Protein AF-A0A1Z8A0Z2-F1 (afdb_monomer)

Solvent-accessible surface area (backbone atoms only — not comparable to full-atom values): 8205 Å² total; per-residue (Å²): 130,70,69,60,50,77,74,44,63,50,73,65,52,41,50,45,52,53,49,51,54,50,47,54,55,51,50,51,51,37,51,73,13,44,62,29,80,94,46,59,44,70,56,15,53,50,50,35,46,51,64,75,42,49,92,51,94,60,44,59,74,38,46,70,47,62,55,53,63,72,53,82,77,90,85,43,63,70,59,36,49,52,31,49,53,56,53,50,50,53,26,52,30,41,20,52,31,36,48,66,44,43,82,75,40,83,38,80,57,56,33,64,56,44,14,52,50,50,45,51,51,52,56,51,46,32,52,42,27,48,75,64,50,55,48,69,57,52,43,48,56,54,49,55,48,51,54,59,56,61,80

Foldseek 3Di:
DPPVCVPQPDPLSVLLVVLVVLLVVLVVLCCVALVVPVDQLLRSVLSSLCVQLPDDPCLLVFRPLLVLCPDDDDPRVVSVVSSVVSLVSQLVSQLVSLVSLVVVDVFPDRSNVLSVVLSVLSSVLSVVSNVVPHSVVSSVVSSVSNVNR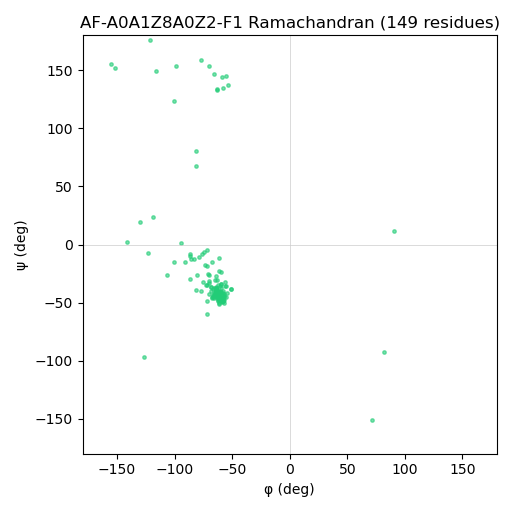SD

Secondary structure (DSSP, 8-state):
-HHHHHHH-SHHHHHHHHHHHHHHHHHHHHHHTTT-TTS-HHHHHHHHHHHHT---TTGGG--HHHHHHHS-STT-HHHHHHHHHHHHHHHHHHHHHHHHHHTTS--SS-HHHHHHHHHHHHHHHHHHHHTT--HHHHHHHHHHHHHHHH-

pLDDT: mean 88.29, std 11.78, range [53.09, 98.25]

Structure (mmCIF, N/CA/C/O backbone):
data_AF-A0A1Z8A0Z2-F1
#
_entry.id   AF-A0A1Z8A0Z2-F1
#
loop_
_atom_site.group_PDB
_atom_site.id
_atom_site.type_symbol
_atom_site.label_atom_id
_atom_site.label_alt_id
_atom_site.label_comp_id
_atom_site.label_asym_id
_atom_site.label_entity_id
_atom_site.label_seq_id
_atom_site.pdbx_PDB_ins_code
_atom_site.Cartn_x
_atom_site.Cartn_y
_atom_site.Cartn_z
_atom_site.occupancy
_atom_site.B_iso_or_equiv
_atom_site.auth_seq_id
_atom_site.auth_comp_id
_atom_site.auth_asym_id
_atom_site.auth_atom_id
_atom_site.pdbx_PDB_model_num
ATOM 1 N N . ARG A 1 1 ? 21.467 -5.252 -29.114 1.00 53.09 1 ARG A N 1
ATOM 2 C CA . ARG A 1 1 ? 20.212 -4.551 -29.498 1.00 53.09 1 ARG A CA 1
ATOM 3 C C . ARG A 1 1 ? 19.123 -5.472 -30.092 1.00 53.09 1 ARG A C 1
ATOM 5 O O . ARG A 1 1 ? 17.993 -5.018 -30.143 1.00 53.09 1 ARG A O 1
ATOM 12 N N . GLY A 1 2 ? 19.400 -6.730 -30.485 1.00 55.91 2 GLY A N 1
ATOM 13 C CA . GLY A 1 2 ? 18.425 -7.600 -31.183 1.00 55.91 2 GLY A CA 1
ATOM 14 C C . GLY A 1 2 ? 17.523 -8.521 -30.338 1.00 55.91 2 GLY A C 1
ATOM 15 O O . GLY A 1 2 ? 16.534 -9.010 -30.859 1.00 55.91 2 GLY A O 1
ATOM 16 N N . THR A 1 3 ? 17.801 -8.762 -29.052 1.00 61.28 3 THR A N 1
ATOM 17 C CA . THR A 1 3 ? 17.010 -9.707 -28.223 1.00 61.28 3 THR A CA 1
ATOM 18 C C . THR A 1 3 ? 15.778 -9.079 -27.564 1.00 61.28 3 THR A C 1
ATOM 20 O O . THR A 1 3 ? 14.774 -9.754 -27.359 1.00 61.28 3 THR A O 1
ATOM 23 N N . LEU A 1 4 ? 15.833 -7.778 -27.263 1.00 55.12 4 LEU A N 1
ATOM 24 C CA . LEU A 1 4 ? 14.750 -7.028 -26.616 1.00 55.12 4 LEU A CA 1
ATOM 25 C C . LEU A 1 4 ? 13.577 -6.807 -27.585 1.00 55.12 4 LEU A C 1
ATOM 27 O O . LEU A 1 4 ? 12.496 -7.333 -27.371 1.00 55.12 4 LEU A O 1
ATOM 31 N N . TYR A 1 5 ? 13.800 -6.144 -28.719 1.00 53.66 5 TYR A N 1
ATOM 32 C CA . TYR A 1 5 ? 12.722 -5.866 -29.680 1.00 53.66 5 TYR A CA 1
ATOM 33 C C . TYR A 1 5 ? 12.107 -7.140 -30.293 1.00 53.66 5 TYR A C 1
ATOM 35 O O . TYR A 1 5 ? 10.903 -7.178 -30.527 1.00 53.66 5 TYR A O 1
ATOM 43 N N . ASN A 1 6 ? 12.885 -8.222 -30.441 1.00 55.06 6 ASN A N 1
ATOM 44 C CA . ASN A 1 6 ? 12.369 -9.507 -30.931 1.00 55.06 6 ASN A CA 1
ATOM 45 C C . ASN A 1 6 ? 11.476 -10.259 -29.923 1.00 55.06 6 ASN A C 1
ATOM 47 O O . ASN A 1 6 ? 10.752 -11.157 -30.337 1.00 55.06 6 ASN A O 1
ATOM 51 N N . SER A 1 7 ? 11.525 -9.940 -28.623 1.00 58.66 7 SER A N 1
ATOM 52 C CA . SER A 1 7 ? 10.767 -10.659 -27.578 1.00 58.66 7 SER A CA 1
ATOM 53 C C . SER A 1 7 ? 9.569 -9.879 -27.023 1.00 58.66 7 SER A C 1
ATOM 55 O O . SER A 1 7 ? 8.604 -10.488 -26.550 1.00 58.66 7 SER A O 1
ATOM 57 N N . VAL A 1 8 ? 9.601 -8.544 -27.082 1.00 57.91 8 VAL A N 1
ATOM 58 C CA . VAL A 1 8 ? 8.575 -7.667 -26.482 1.00 57.91 8 VAL A CA 1
ATOM 59 C C . VAL A 1 8 ? 7.901 -6.698 -27.457 1.00 57.91 8 VAL A C 1
ATOM 61 O O . VAL A 1 8 ? 6.904 -6.097 -27.077 1.00 57.91 8 VAL A O 1
ATOM 64 N N . GLY A 1 9 ? 8.351 -6.593 -28.711 1.00 63.97 9 GLY A N 1
ATOM 65 C CA . GLY A 1 9 ? 7.759 -5.675 -29.691 1.00 63.97 9 GLY A CA 1
ATOM 66 C C . GLY A 1 9 ? 8.295 -4.254 -29.519 1.00 63.97 9 GLY A C 1
ATOM 67 O O . GLY A 1 9 ? 9.343 -3.941 -30.078 1.00 63.97 9 GLY A O 1
ATOM 68 N N . ASP A 1 10 ? 7.618 -3.413 -28.729 1.00 75.12 10 ASP A N 1
ATOM 69 C CA . ASP A 1 10 ? 7.997 -2.016 -28.460 1.00 75.12 10 ASP A CA 1
ATOM 70 C C . ASP A 1 10 ? 8.221 -1.713 -26.957 1.00 75.12 10 ASP A C 1
ATOM 72 O O . ASP A 1 10 ? 8.077 -2.571 -26.080 1.00 75.12 10 ASP A O 1
ATOM 76 N N . LYS A 1 11 ? 8.648 -0.478 -26.659 1.00 78.94 11 LYS A N 1
ATOM 77 C CA . LYS A 1 11 ? 8.947 -0.002 -25.296 1.00 78.94 11 LYS A CA 1
ATOM 78 C C . LYS A 1 11 ? 7.714 -0.028 -24.384 1.00 78.94 11 LYS A C 1
ATOM 80 O O . LYS A 1 11 ? 7.859 -0.307 -23.192 1.00 78.94 11 LYS A O 1
ATOM 85 N N . ASP A 1 12 ? 6.535 0.242 -24.928 1.00 79.38 12 ASP A N 1
ATOM 86 C CA . ASP A 1 12 ? 5.296 0.357 -24.163 1.00 79.38 12 ASP A CA 1
ATOM 87 C C . ASP A 1 12 ? 4.782 -1.036 -23.784 1.00 79.38 12 ASP A C 1
ATOM 89 O O . ASP A 1 12 ? 4.417 -1.279 -22.633 1.00 79.38 12 ASP A O 1
ATOM 93 N N . ALA A 1 13 ? 4.884 -1.998 -24.703 1.00 81.69 13 ALA A N 1
ATOM 94 C CA . ALA A 1 13 ? 4.615 -3.408 -24.459 1.00 81.69 13 ALA A CA 1
ATOM 95 C C . ALA A 1 13 ? 5.573 -4.010 -23.418 1.00 81.69 13 ALA A C 1
ATOM 97 O O . ALA A 1 13 ? 5.142 -4.771 -22.547 1.00 81.69 13 ALA A O 1
ATOM 98 N N . LEU A 1 14 ? 6.860 -3.645 -23.453 1.00 84.69 14 LEU A N 1
ATOM 99 C CA . LEU A 1 14 ? 7.809 -4.033 -22.407 1.00 84.69 14 LEU A CA 1
ATOM 100 C C . LEU A 1 14 ? 7.405 -3.459 -21.044 1.00 84.69 14 LEU A C 1
ATOM 102 O O .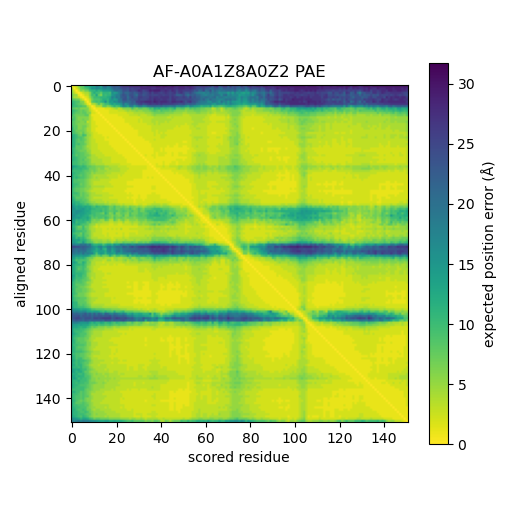 LEU A 1 14 ? 7.372 -4.196 -20.060 1.00 84.69 14 LEU A O 1
ATOM 106 N N . PHE A 1 15 ? 7.095 -2.162 -20.980 1.00 86.06 15 PHE A N 1
ATOM 107 C CA . PHE A 1 15 ? 6.702 -1.512 -19.732 1.00 86.06 15 PHE A CA 1
ATOM 108 C C . PHE A 1 15 ? 5.425 -2.129 -19.152 1.00 86.06 15 PHE A C 1
ATOM 110 O O . PHE A 1 15 ? 5.393 -2.456 -17.966 1.00 86.06 15 PHE A O 1
ATOM 117 N N . LYS A 1 16 ? 4.415 -2.377 -19.995 1.00 86.56 16 LYS A N 1
ATOM 118 C CA . LYS A 1 16 ? 3.170 -3.047 -19.604 1.00 86.56 16 LYS A CA 1
ATOM 119 C C . LYS A 1 16 ? 3.433 -4.432 -19.013 1.00 86.56 16 LYS A C 1
ATOM 121 O O . LYS A 1 16 ? 2.965 -4.701 -17.913 1.00 86.56 16 LYS A O 1
ATOM 126 N N . ARG A 1 17 ? 4.260 -5.266 -19.657 1.00 88.38 17 ARG A N 1
ATOM 127 C CA . ARG A 1 17 ? 4.634 -6.594 -19.126 1.00 88.38 17 ARG A CA 1
ATOM 128 C C . ARG A 1 17 ? 5.372 -6.511 -17.788 1.00 88.38 17 ARG A C 1
ATOM 130 O O . ARG A 1 17 ? 5.109 -7.309 -16.893 1.00 88.38 17 ARG A O 1
ATOM 137 N N . CYS A 1 18 ? 6.282 -5.548 -17.627 1.00 90.00 18 CYS A N 1
ATOM 138 C CA . CYS A 1 18 ? 6.952 -5.313 -16.345 1.00 90.00 18 CYS A CA 1
ATOM 139 C C . CYS A 1 18 ? 5.953 -4.906 -15.254 1.00 90.00 18 CYS A C 1
ATOM 141 O O . CYS A 1 18 ? 6.054 -5.375 -14.120 1.00 90.00 18 CYS A O 1
ATOM 143 N N . LEU A 1 19 ? 4.981 -4.058 -15.596 1.00 90.44 19 LEU A N 1
ATOM 144 C CA . LEU A 1 19 ? 3.952 -3.615 -14.666 1.00 90.44 19 LEU A CA 1
ATOM 145 C C . LEU A 1 19 ? 2.993 -4.751 -14.288 1.00 90.44 19 LEU A C 1
ATOM 147 O O . LEU A 1 19 ? 2.660 -4.891 -13.117 1.00 90.44 19 LEU A O 1
ATOM 151 N N . GLU A 1 20 ? 2.604 -5.600 -15.240 1.00 92.06 20 GLU A N 1
ATOM 152 C CA . GLU A 1 20 ? 1.805 -6.809 -15.001 1.00 92.06 20 GLU A CA 1
ATOM 153 C C . GLU A 1 20 ? 2.542 -7.796 -14.086 1.00 92.06 20 GLU A C 1
ATOM 155 O O . GLU A 1 20 ? 1.970 -8.286 -13.111 1.00 92.06 20 GLU A O 1
ATOM 160 N N . ALA A 1 21 ? 3.835 -8.034 -14.329 1.00 92.75 21 ALA A N 1
ATOM 161 C CA . ALA A 1 21 ? 4.656 -8.872 -13.458 1.00 92.75 21 ALA A CA 1
ATOM 162 C C . ALA A 1 21 ? 4.754 -8.292 -12.035 1.00 92.75 21 ALA A C 1
ATOM 164 O O . ALA A 1 21 ? 4.584 -9.017 -11.053 1.00 92.75 21 ALA A O 1
ATOM 165 N N . TYR A 1 22 ? 4.967 -6.978 -11.914 1.00 92.31 22 TYR A N 1
ATOM 166 C CA . TYR A 1 22 ? 4.974 -6.292 -10.621 1.00 92.31 22 TYR A CA 1
ATOM 167 C C . TYR A 1 22 ? 3.606 -6.373 -9.927 1.00 92.31 22 TYR A C 1
ATOM 169 O O . TYR A 1 22 ? 3.546 -6.633 -8.728 1.00 92.31 22 TYR A O 1
ATOM 177 N N . SER A 1 23 ? 2.507 -6.216 -10.672 1.00 92.69 23 SER A N 1
ATOM 178 C CA . SER A 1 23 ? 1.139 -6.390 -10.166 1.00 92.69 23 SER A CA 1
ATOM 179 C C . SER A 1 23 ? 0.942 -7.777 -9.566 1.00 92.69 23 SER A C 1
ATOM 181 O O . SER A 1 23 ? 0.400 -7.887 -8.472 1.00 92.69 23 SER A O 1
ATOM 183 N N . GLY A 1 24 ? 1.433 -8.826 -10.232 1.00 94.75 24 GLY A N 1
ATOM 184 C CA . GLY A 1 24 ? 1.365 -10.195 -9.718 1.00 94.75 24 GLY A CA 1
ATOM 185 C C . GLY A 1 24 ? 2.074 -10.366 -8.370 1.00 94.75 24 GLY A C 1
ATOM 186 O O . GLY A 1 24 ? 1.538 -11.012 -7.471 1.00 94.75 24 GLY A O 1
ATOM 187 N N . LEU A 1 25 ? 3.242 -9.739 -8.186 1.00 93.56 25 LEU A N 1
ATOM 188 C CA . LEU A 1 25 ? 3.961 -9.748 -6.904 1.00 93.56 25 LEU A CA 1
ATOM 189 C C . LEU A 1 25 ? 3.187 -9.004 -5.806 1.00 93.56 25 LEU A C 1
ATOM 191 O O . LEU A 1 25 ? 3.099 -9.471 -4.670 1.00 93.56 25 LEU A O 1
ATOM 195 N N . VAL A 1 26 ? 2.593 -7.858 -6.144 1.00 93.69 26 VAL A N 1
ATOM 196 C CA . VAL A 1 26 ? 1.766 -7.081 -5.210 1.00 93.69 26 VAL A CA 1
ATOM 197 C C . VAL A 1 26 ? 0.489 -7.844 -4.835 1.00 93.69 26 VAL A C 1
ATOM 199 O O . VAL A 1 26 ? 0.095 -7.857 -3.670 1.00 93.69 26 VAL A O 1
ATOM 202 N N . ASP A 1 27 ? -0.123 -8.558 -5.777 1.00 94.75 27 ASP A N 1
ATOM 203 C CA . ASP A 1 27 ? -1.290 -9.401 -5.519 1.00 94.75 27 ASP A CA 1
ATOM 204 C C . ASP A 1 27 ? -0.976 -10.585 -4.600 1.00 94.75 27 ASP A C 1
ATOM 206 O O . ASP A 1 27 ? -1.789 -10.931 -3.733 1.00 94.75 27 ASP A O 1
ATOM 210 N N . GLN A 1 28 ? 0.205 -11.191 -4.742 1.00 96.19 28 GLN A N 1
ATOM 211 C CA . GLN A 1 28 ? 0.689 -12.212 -3.811 1.00 96.19 28 GLN A CA 1
ATOM 212 C C . GLN A 1 28 ? 0.871 -11.634 -2.406 1.00 96.19 28 GLN A C 1
ATOM 214 O O . GLN A 1 28 ? 0.426 -12.246 -1.432 1.00 96.19 28 GLN A O 1
ATOM 219 N N . LEU A 1 29 ? 1.446 -10.430 -2.297 1.00 96.19 29 LEU A N 1
ATOM 220 C CA . LEU A 1 29 ? 1.561 -9.716 -1.028 1.00 96.19 29 LEU A CA 1
ATOM 221 C C . LEU A 1 29 ? 0.182 -9.480 -0.397 1.00 96.19 29 LEU A C 1
ATOM 223 O O . LEU A 1 29 ? -0.005 -9.811 0.774 1.00 96.19 29 LEU A O 1
ATOM 227 N N . PHE A 1 30 ? -0.802 -8.975 -1.148 1.00 97.12 30 PHE A N 1
ATOM 228 C CA . PHE A 1 30 ? -2.164 -8.771 -0.638 1.00 97.12 30 PHE A CA 1
ATOM 229 C C . PHE A 1 30 ? -2.810 -10.078 -0.173 1.00 97.12 30 PHE A C 1
ATOM 231 O O . PHE A 1 30 ? -3.372 -10.127 0.920 1.00 97.12 30 PHE A O 1
ATOM 238 N N . SER A 1 31 ? -2.693 -11.140 -0.971 1.00 96.88 31 SER A N 1
ATOM 239 C CA . SER A 1 31 ? -3.270 -12.456 -0.668 1.00 96.88 31 SER A CA 1
ATOM 240 C C . SER A 1 31 ? -2.653 -13.079 0.585 1.00 96.88 31 SER A C 1
ATOM 242 O O . SER A 1 31 ? -3.360 -13.672 1.394 1.00 96.88 31 SER A O 1
ATOM 244 N N . GLY A 1 32 ? -1.344 -12.903 0.785 1.00 97.06 32 GLY A N 1
ATOM 245 C CA . GLY A 1 32 ? -0.644 -13.363 1.983 1.00 97.06 32 GLY A CA 1
ATOM 246 C C . GLY A 1 32 ? -0.924 -12.526 3.237 1.00 97.06 32 GLY A C 1
ATOM 247 O O . GLY A 1 32 ? -0.684 -13.009 4.345 1.00 97.06 32 GLY A O 1
ATOM 248 N N . THR A 1 33 ? -1.440 -11.300 3.082 1.00 97.75 33 THR A N 1
ATOM 249 C CA . THR A 1 33 ? -1.597 -10.317 4.168 1.00 97.75 33 THR A CA 1
ATOM 250 C C . THR A 1 33 ? -3.026 -9.778 4.280 1.00 97.75 33 THR A C 1
ATOM 252 O O . THR A 1 33 ? -3.853 -10.432 4.908 1.00 97.75 33 THR A O 1
ATOM 255 N N . LEU A 1 34 ? -3.344 -8.616 3.694 1.00 97.12 34 LEU A N 1
ATOM 256 C CA . LEU A 1 34 ? -4.627 -7.907 3.830 1.00 97.12 34 LEU A CA 1
ATOM 257 C C . LEU A 1 34 ? -5.849 -8.796 3.559 1.00 97.12 34 LEU A C 1
ATOM 259 O O . LEU A 1 34 ? -6.859 -8.694 4.253 1.00 97.12 34 LEU A O 1
ATOM 263 N N . LEU A 1 35 ? -5.749 -9.693 2.576 1.00 96.31 35 LEU A N 1
ATOM 264 C CA . LEU A 1 35 ? -6.849 -10.559 2.145 1.00 96.31 35 LEU A CA 1
ATOM 265 C C . LEU A 1 35 ? -6.828 -11.943 2.816 1.00 96.31 35 LEU A C 1
ATOM 267 O O . LEU A 1 35 ? -7.688 -12.778 2.541 1.00 96.31 35 LEU A O 1
ATOM 271 N N . ASN A 1 36 ? -5.874 -12.200 3.714 1.00 96.38 36 ASN A N 1
ATOM 272 C CA . ASN A 1 36 ? -5.742 -13.474 4.411 1.00 96.38 36 ASN A CA 1
ATOM 273 C C . ASN A 1 36 ? -6.707 -13.567 5.603 1.00 96.38 36 ASN A C 1
ATOM 275 O O . ASN A 1 36 ? -6.326 -13.363 6.759 1.00 96.38 36 ASN A O 1
ATOM 279 N N . VAL A 1 37 ? -7.967 -13.898 5.322 1.00 93.44 37 VAL A N 1
ATOM 280 C CA . VAL A 1 37 ? -9.041 -13.990 6.329 1.00 93.44 37 VAL A CA 1
ATOM 281 C C . VAL A 1 37 ? -8.802 -15.048 7.415 1.00 93.44 37 VAL A C 1
ATOM 283 O O . VAL A 1 37 ? -9.481 -15.031 8.435 1.00 93.44 37 VAL A O 1
ATOM 286 N N . ALA A 1 38 ? -7.810 -15.933 7.256 1.00 94.94 38 ALA A N 1
ATOM 287 C CA . ALA A 1 38 ? -7.406 -16.879 8.299 1.00 94.94 38 ALA A CA 1
ATOM 288 C C . ALA A 1 38 ? -6.616 -16.220 9.449 1.00 94.94 38 ALA A C 1
ATOM 290 O O . ALA A 1 38 ? -6.282 -16.887 10.431 1.00 94.94 38 ALA A O 1
ATOM 291 N N . LYS A 1 39 ? -6.272 -14.929 9.334 1.00 95.38 39 LYS A N 1
ATOM 292 C CA . LYS A 1 39 ? -5.563 -14.152 10.359 1.00 95.38 39 LYS A CA 1
ATOM 293 C C . LYS A 1 39 ? -6.429 -12.996 10.885 1.00 95.38 39 LYS A C 1
ATOM 295 O O . LYS A 1 39 ? -7.202 -12.410 10.119 1.00 95.38 39 LYS A O 1
ATOM 300 N N . PRO A 1 40 ? -6.269 -12.592 12.161 1.00 94.94 40 PRO A N 1
ATOM 301 C CA . PRO A 1 40 ? -6.911 -11.390 12.692 1.00 94.94 40 PRO A CA 1
ATOM 302 C C . PRO A 1 40 ? -6.582 -10.145 11.857 1.00 94.94 40 PRO A C 1
ATOM 304 O O . PRO A 1 40 ? -5.461 -10.006 11.365 1.00 94.94 40 PRO A O 1
ATOM 307 N N . ALA A 1 41 ? -7.535 -9.218 11.722 1.00 95.19 41 ALA A N 1
ATOM 308 C CA . ALA A 1 41 ? -7.390 -8.015 10.892 1.00 95.19 41 ALA A CA 1
ATOM 309 C C . ALA A 1 41 ? -6.146 -7.181 11.245 1.00 95.19 41 ALA A C 1
ATOM 311 O O . ALA A 1 41 ? -5.392 -6.768 10.365 1.00 95.19 41 ALA A O 1
ATOM 312 N N . GLN A 1 42 ? -5.872 -7.016 12.540 1.00 94.44 42 GLN A N 1
ATOM 313 C CA . GLN A 1 42 ? -4.684 -6.318 13.040 1.00 94.44 42 GLN A CA 1
ATOM 314 C C . GLN A 1 42 ? -3.385 -6.976 12.553 1.00 94.44 42 GLN A C 1
ATOM 316 O O . GLN A 1 42 ? -2.469 -6.292 12.097 1.00 94.44 42 GLN A O 1
ATOM 321 N N . GLN A 1 43 ? -3.325 -8.312 12.586 1.00 96.38 43 GLN A N 1
ATOM 322 C CA . GLN A 1 43 ? -2.174 -9.063 12.094 1.00 96.38 43 GLN A CA 1
ATOM 323 C C . GLN A 1 43 ? -2.029 -8.921 10.577 1.00 96.38 43 GLN A C 1
ATOM 325 O O . GLN A 1 43 ? -0.921 -8.698 10.100 1.00 96.38 43 GLN A O 1
ATO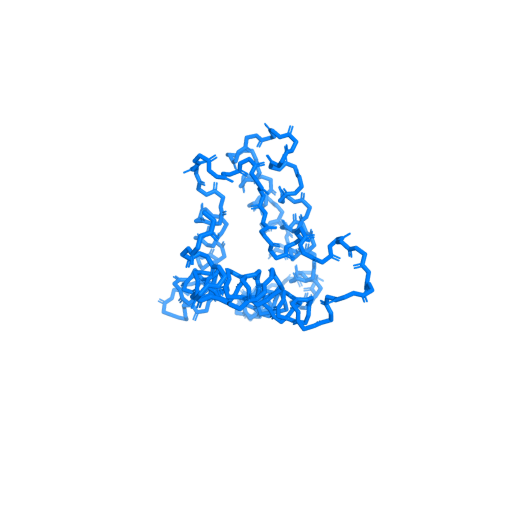M 330 N N . ARG A 1 44 ? -3.129 -9.001 9.817 1.00 97.88 44 ARG A N 1
ATOM 331 C CA . ARG A 1 44 ? -3.113 -8.815 8.358 1.00 97.88 44 ARG A CA 1
ATOM 332 C C . ARG A 1 44 ? -2.524 -7.462 7.959 1.00 97.88 44 ARG A C 1
ATOM 334 O O . ARG A 1 44 ? -1.608 -7.419 7.139 1.00 97.88 44 ARG A O 1
ATOM 341 N N . MET A 1 45 ? -3.015 -6.378 8.563 1.00 97.94 45 MET A N 1
ATOM 342 C CA . MET A 1 45 ? -2.538 -5.016 8.296 1.00 97.94 45 MET A CA 1
ATOM 343 C C . MET A 1 45 ? -1.082 -4.830 8.739 1.00 97.94 45 MET A C 1
ATOM 345 O O . MET A 1 45 ? -0.270 -4.310 7.977 1.00 97.94 45 MET A O 1
ATOM 349 N N . GLY A 1 46 ? -0.715 -5.318 9.929 1.00 97.44 46 GLY A N 1
ATOM 350 C CA . GLY A 1 46 ? 0.659 -5.247 10.427 1.00 97.44 46 GLY A CA 1
ATOM 351 C C . GLY A 1 46 ? 1.658 -5.993 9.538 1.00 97.44 46 GLY A C 1
ATOM 352 O O . GLY A 1 46 ? 2.693 -5.436 9.170 1.00 97.44 46 GLY A O 1
ATOM 353 N N . SER A 1 47 ? 1.333 -7.224 9.131 1.00 97.75 47 SER A N 1
ATOM 354 C CA . SER A 1 47 ? 2.164 -8.011 8.212 1.00 97.75 47 SER A CA 1
ATOM 355 C C . SER A 1 47 ? 2.268 -7.364 6.833 1.00 97.75 47 SER A C 1
ATOM 357 O O . SER A 1 47 ? 3.350 -7.369 6.250 1.00 97.75 47 SER A O 1
ATOM 359 N N . PHE A 1 48 ? 1.187 -6.760 6.326 1.00 98.12 48 PHE A N 1
ATOM 360 C CA . PHE A 1 48 ? 1.238 -5.997 5.081 1.00 98.12 48 PHE A CA 1
ATOM 361 C C . PHE A 1 48 ? 2.249 -4.852 5.164 1.00 98.12 48 PHE A C 1
ATOM 363 O O . PHE A 1 48 ? 3.080 -4.728 4.267 1.00 98.12 48 PHE A O 1
ATOM 370 N N . LEU A 1 49 ? 2.214 -4.042 6.229 1.00 97.50 49 LEU A N 1
ATOM 371 C CA . LEU A 1 49 ? 3.144 -2.923 6.407 1.00 97.50 49 LEU A CA 1
ATOM 372 C C . LEU A 1 49 ? 4.598 -3.405 6.506 1.00 97.50 49 LEU A C 1
ATOM 374 O O . LEU A 1 49 ? 5.466 -2.870 5.822 1.00 97.50 49 LEU A O 1
ATOM 378 N N . GLN A 1 50 ? 4.859 -4.449 7.294 1.00 96.12 50 GLN A N 1
ATOM 379 C CA . GLN A 1 50 ? 6.207 -5.004 7.452 1.00 96.12 50 GLN A CA 1
ATOM 380 C C . GLN A 1 50 ? 6.773 -5.544 6.135 1.00 96.12 50 GLN A C 1
ATOM 382 O O . GLN A 1 50 ? 7.898 -5.216 5.769 1.00 96.12 50 GLN A O 1
ATOM 387 N N . LEU A 1 51 ? 5.995 -6.344 5.404 1.00 95.44 51 LEU A N 1
ATOM 388 C CA . LEU A 1 51 ? 6.450 -6.947 4.150 1.00 95.44 51 LEU A CA 1
ATOM 389 C C . LEU A 1 51 ? 6.531 -5.920 3.013 1.00 95.44 51 LEU A C 1
ATOM 391 O O . LEU A 1 51 ? 7.442 -5.979 2.194 1.00 95.44 51 LEU A O 1
ATOM 395 N N . SER A 1 52 ? 5.623 -4.941 2.990 1.00 93.75 52 SER A N 1
ATOM 396 C CA . SER A 1 52 ? 5.613 -3.855 2.002 1.00 93.75 52 SER A CA 1
ATOM 397 C C . SER A 1 52 ? 6.880 -3.009 2.023 1.00 93.75 52 SER A C 1
ATOM 399 O O . SER A 1 52 ? 7.277 -2.484 0.980 1.00 93.75 52 SER A O 1
ATOM 401 N N . PHE A 1 53 ? 7.477 -2.828 3.197 1.00 93.31 53 PHE A N 1
ATOM 402 C CA . PHE A 1 53 ? 8.637 -1.968 3.419 1.00 93.31 53 PHE A CA 1
ATOM 403 C C . PHE A 1 53 ? 9.840 -2.760 3.940 1.00 93.31 53 PHE A C 1
ATOM 405 O O . PHE A 1 53 ? 10.721 -2.188 4.573 1.00 93.31 53 PHE A O 1
ATOM 412 N N . ALA A 1 54 ? 9.899 -4.066 3.676 1.00 90.75 54 ALA A N 1
ATOM 413 C CA . ALA A 1 54 ? 11.085 -4.853 3.980 1.00 90.75 54 ALA A CA 1
ATOM 414 C C . ALA A 1 54 ? 12.313 -4.282 3.246 1.00 90.75 54 ALA A C 1
ATOM 416 O O . ALA A 1 54 ? 12.215 -3.784 2.117 1.00 90.75 54 ALA A O 1
ATOM 417 N N . ASP A 1 55 ? 13.477 -4.331 3.895 1.00 84.50 55 ASP A N 1
ATOM 418 C CA . ASP A 1 55 ? 14.713 -3.842 3.295 1.00 84.50 55 ASP A CA 1
ATOM 419 C C . ASP A 1 55 ? 15.083 -4.660 2.055 1.00 84.50 55 ASP A C 1
ATOM 421 O O . ASP A 1 55 ? 15.056 -5.890 2.045 1.00 84.50 55 ASP A O 1
ATOM 425 N N . SER A 1 56 ? 15.417 -3.943 0.987 1.00 83.00 56 SER A N 1
ATOM 426 C CA . SER A 1 56 ? 15.868 -4.492 -0.283 1.00 83.00 56 SER A CA 1
ATOM 427 C C . SER A 1 56 ? 16.715 -3.439 -0.990 1.00 83.00 56 SER A C 1
ATOM 429 O O . SER A 1 56 ? 16.511 -2.236 -0.794 1.00 83.00 56 SER A O 1
ATOM 431 N N . ASP A 1 57 ? 17.616 -3.865 -1.872 1.00 78.62 57 ASP A N 1
ATOM 432 C CA . ASP A 1 57 ? 18.400 -2.931 -2.693 1.00 78.62 57 ASP A CA 1
ATOM 433 C C . ASP A 1 57 ? 17.507 -2.045 -3.578 1.00 78.62 57 ASP A C 1
ATOM 435 O O . ASP A 1 57 ? 17.874 -0.927 -3.944 1.00 78.62 57 ASP A O 1
ATOM 439 N N . MET A 1 58 ? 16.290 -2.517 -3.866 1.00 78.81 58 MET A N 1
ATOM 440 C CA . MET A 1 58 ? 15.296 -1.834 -4.692 1.00 78.81 58 MET A CA 1
ATOM 441 C C . MET A 1 58 ? 14.415 -0.862 -3.902 1.00 78.81 58 MET A C 1
ATOM 443 O O . MET A 1 58 ? 13.685 -0.080 -4.507 1.00 78.81 58 MET A O 1
ATOM 447 N N . SER A 1 59 ? 14.499 -0.848 -2.569 1.00 77.19 59 SER A N 1
ATOM 448 C CA . SER A 1 59 ? 13.668 -0.002 -1.701 1.00 77.19 59 SER A CA 1
ATOM 449 C C . SER A 1 59 ? 13.792 1.488 -2.043 1.00 77.19 59 SER A C 1
ATOM 451 O O . SER A 1 59 ? 12.810 2.225 -2.004 1.00 77.19 59 SER A O 1
ATOM 453 N N . LYS A 1 60 ? 14.972 1.925 -2.503 1.00 78.69 60 LYS A N 1
ATOM 454 C CA . LYS A 1 60 ? 15.242 3.312 -2.929 1.00 78.69 60 LYS A CA 1
ATOM 455 C C . LYS A 1 60 ? 14.487 3.734 -4.198 1.00 78.69 60 LYS A C 1
ATOM 457 O O . LYS A 1 60 ? 14.411 4.923 -4.494 1.00 78.69 60 LYS A O 1
ATOM 462 N N . LEU A 1 61 ? 13.935 2.783 -4.955 1.00 82.56 61 LEU A N 1
ATOM 463 C CA . LEU A 1 61 ? 13.177 3.043 -6.185 1.00 82.56 61 LEU A CA 1
ATOM 464 C C . LEU A 1 61 ? 11.689 3.339 -5.914 1.00 82.56 61 LEU A C 1
ATOM 466 O O . LEU A 1 61 ? 10.984 3.842 -6.795 1.00 82.56 61 LEU A O 1
ATOM 470 N N . GLY A 1 62 ? 11.211 3.078 -4.693 1.00 85.38 62 GLY A N 1
ATOM 471 C CA . GLY A 1 62 ? 9.815 3.263 -4.303 1.00 85.38 62 GLY A CA 1
ATOM 472 C C . GLY A 1 62 ? 8.873 2.228 -4.931 1.00 85.38 62 GLY A C 1
ATOM 473 O O . GLY A 1 62 ? 9.251 1.089 -5.195 1.00 85.38 62 GLY A O 1
ATOM 474 N N . CYS A 1 63 ? 7.614 2.617 -5.151 1.00 87.25 63 CYS A N 1
ATOM 475 C CA . CYS A 1 63 ?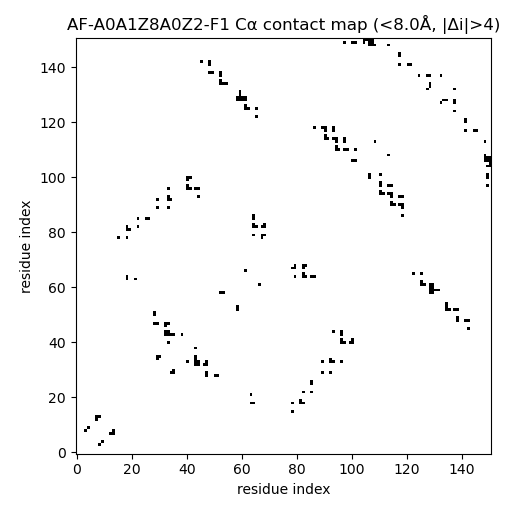 6.592 1.744 -5.736 1.00 87.25 63 CYS A CA 1
ATOM 476 C C . CYS A 1 63 ? 6.393 2.053 -7.223 1.00 87.25 63 CYS A C 1
ATOM 478 O O . CYS A 1 63 ? 6.026 3.175 -7.577 1.00 87.25 63 CYS A O 1
ATOM 480 N N . LEU A 1 64 ? 6.564 1.042 -8.082 1.00 89.50 64 LEU A N 1
ATOM 481 C CA . LEU A 1 64 ? 6.396 1.182 -9.531 1.00 89.50 64 LEU A CA 1
ATOM 482 C C . LEU A 1 64 ? 4.991 1.685 -9.906 1.00 89.50 64 LEU A C 1
ATOM 484 O O . LEU A 1 64 ? 4.865 2.553 -10.765 1.00 89.50 64 LEU A O 1
ATOM 488 N N . MET A 1 65 ? 3.951 1.202 -9.222 1.00 89.62 65 MET A N 1
ATOM 489 C CA . MET A 1 65 ? 2.556 1.603 -9.464 1.00 89.62 65 MET A CA 1
ATOM 490 C C . MET A 1 65 ? 2.310 3.075 -9.107 1.00 89.62 65 MET A C 1
ATOM 492 O O . MET A 1 65 ? 1.683 3.803 -9.869 1.00 89.62 65 MET A O 1
ATOM 496 N N . VAL A 1 66 ? 2.838 3.535 -7.965 1.00 86.25 66 VAL A N 1
ATOM 497 C CA . VAL A 1 66 ? 2.705 4.941 -7.541 1.00 86.25 66 VAL A CA 1
ATOM 498 C C . VAL A 1 66 ? 3.454 5.854 -8.505 1.00 86.25 66 VAL A C 1
ATOM 500 O O . VAL A 1 66 ? 2.884 6.833 -8.971 1.00 86.25 66 VAL A O 1
ATOM 503 N N . ASN A 1 67 ? 4.689 5.493 -8.865 1.00 87.38 67 ASN A N 1
ATOM 504 C CA . ASN A 1 67 ? 5.472 6.250 -9.840 1.00 87.38 67 ASN A CA 1
ATOM 505 C C . ASN A 1 67 ? 4.730 6.347 -11.187 1.00 87.38 67 ASN A C 1
ATOM 507 O O . ASN A 1 67 ? 4.637 7.433 -11.743 1.00 87.38 67 ASN A O 1
ATOM 511 N N . THR A 1 68 ? 4.136 5.247 -11.667 1.00 87.12 68 THR A N 1
ATOM 512 C CA . THR A 1 68 ? 3.377 5.207 -12.933 1.00 87.12 68 THR A CA 1
ATOM 513 C C . THR A 1 68 ? 2.183 6.165 -12.937 1.00 87.12 68 THR A C 1
ATOM 515 O O . THR A 1 68 ? 1.897 6.784 -13.960 1.00 87.12 68 THR A O 1
ATOM 518 N N . LEU A 1 69 ? 1.488 6.324 -11.805 1.00 84.62 69 LEU A N 1
ATOM 519 C CA . LEU A 1 69 ? 0.376 7.273 -11.699 1.00 84.62 69 LEU A CA 1
ATOM 520 C C . LEU A 1 69 ? 0.820 8.742 -11.727 1.00 84.62 69 LEU A C 1
ATOM 522 O O . LEU A 1 69 ? 0.026 9.590 -12.123 1.00 84.62 69 LEU A O 1
ATOM 526 N N . CYS A 1 70 ? 2.054 9.045 -11.319 1.00 83.50 70 CYS A N 1
ATOM 527 C CA . CYS A 1 70 ? 2.580 10.412 -11.272 1.00 83.50 70 CYS A CA 1
ATOM 528 C C . CYS A 1 70 ? 3.135 10.926 -12.616 1.00 83.50 70 CYS A C 1
ATOM 530 O O . CYS A 1 70 ? 3.395 12.121 -12.728 1.00 83.50 70 CYS A O 1
ATOM 532 N N . GLU A 1 71 ? 3.335 10.062 -13.615 1.00 82.00 71 GLU A N 1
ATOM 533 C CA . GLU A 1 71 ? 3.835 10.440 -14.951 1.00 82.00 71 GLU A CA 1
ATOM 534 C C . GLU A 1 71 ? 2.733 11.090 -15.826 1.00 82.00 71 GLU A C 1
ATOM 536 O O . GLU A 1 71 ? 1.550 10.885 -15.570 1.00 82.00 71 GLU A O 1
ATOM 541 N N . ASP A 1 72 ? 3.080 11.871 -16.862 1.00 67.00 72 ASP A N 1
ATOM 542 C CA . ASP A 1 72 ? 2.127 12.623 -17.724 1.00 67.00 72 ASP A CA 1
ATOM 543 C C . ASP A 1 72 ? 1.268 11.709 -18.654 1.00 67.00 72 ASP A C 1
ATOM 545 O O . ASP A 1 72 ? 1.645 10.591 -19.006 1.00 67.00 72 ASP A O 1
ATOM 549 N N . ASP A 1 73 ? 0.070 12.167 -19.038 1.00 62.72 73 ASP A N 1
ATOM 550 C CA . ASP A 1 73 ? -1.091 11.401 -19.536 1.00 62.72 73 ASP A CA 1
ATOM 551 C C . ASP A 1 73 ? -1.059 10.941 -21.006 1.00 62.72 73 ASP A C 1
ATOM 553 O O . ASP A 1 73 ? -1.901 10.142 -21.418 1.00 62.72 73 ASP A O 1
ATOM 557 N N . ARG A 1 74 ? -0.123 11.400 -21.840 1.00 57.00 74 ARG A N 1
ATOM 558 C CA . ARG A 1 74 ? -0.342 11.355 -23.304 1.00 57.00 74 ARG A CA 1
ATOM 559 C C . ARG A 1 74 ? -0.187 9.985 -23.985 1.00 57.00 74 ARG A C 1
ATOM 561 O O . ARG A 1 74 ? -0.523 9.888 -25.160 1.00 57.00 74 ARG A O 1
ATOM 568 N N . VAL A 1 75 ? 0.293 8.936 -23.303 1.00 53.94 75 VAL A N 1
ATOM 569 C CA . VAL A 1 75 ? 0.575 7.616 -23.934 1.00 53.94 75 VAL A CA 1
ATOM 570 C C . VAL A 1 75 ? 0.202 6.407 -23.042 1.00 53.94 75 VAL A C 1
ATOM 572 O O . VAL A 1 75 ? 0.410 5.259 -23.408 1.00 53.94 75 VAL A O 1
ATOM 575 N N . VAL A 1 76 ? -0.366 6.622 -21.848 1.00 62.47 76 VAL A N 1
ATOM 576 C CA . VAL A 1 76 ? -0.156 5.689 -20.713 1.00 62.47 76 VAL A CA 1
ATOM 577 C C . VAL A 1 76 ? -1.471 5.243 -20.028 1.00 62.47 76 VAL A C 1
ATOM 579 O O . VAL A 1 76 ? -1.463 4.764 -18.896 1.00 62.47 76 VAL A O 1
ATOM 582 N N . CYS A 1 77 ? -2.625 5.373 -20.698 1.00 73.62 77 CYS A N 1
ATOM 583 C CA . CYS A 1 77 ? -3.946 5.113 -20.094 1.00 73.62 77 CYS A CA 1
ATOM 584 C C . CYS A 1 77 ? -4.084 3.687 -19.519 1.00 73.62 77 CYS A C 1
ATOM 586 O O . CYS A 1 77 ? -4.451 3.521 -18.356 1.00 73.62 77 CYS A O 1
ATOM 588 N N . ASP A 1 78 ? -3.697 2.663 -20.287 1.00 78.75 78 ASP A N 1
ATOM 589 C CA . ASP A 1 78 ? -3.793 1.253 -19.880 1.00 78.75 78 ASP A CA 1
ATOM 590 C C . ASP A 1 78 ? -3.008 0.943 -18.599 1.00 78.75 78 ASP A C 1
ATOM 592 O O . ASP A 1 78 ? -3.494 0.278 -17.685 1.00 78.75 78 ASP A O 1
ATOM 596 N N . VAL A 1 79 ? -1.765 1.414 -18.523 1.00 82.81 79 VAL A N 1
ATOM 597 C CA . VAL A 1 79 ? -0.869 1.082 -17.409 1.00 82.81 79 VAL A CA 1
ATOM 598 C C . VAL A 1 79 ? -1.156 1.948 -16.175 1.00 82.81 79 VAL A C 1
ATOM 600 O O . VAL A 1 79 ? -0.994 1.484 -15.043 1.00 82.81 79 VAL A O 1
ATOM 603 N N . LYS A 1 80 ? -1.701 3.160 -16.360 1.00 84.69 80 LYS A N 1
ATOM 604 C CA . LYS A 1 80 ? -2.323 3.932 -15.273 1.00 84.69 80 LYS A CA 1
ATOM 605 C C . LYS A 1 80 ? -3.567 3.239 -14.733 1.00 84.69 80 LYS A C 1
ATOM 607 O O . LYS A 1 80 ? -3.730 3.158 -13.517 1.00 84.69 80 LYS A O 1
ATOM 612 N N . HIS A 1 81 ? -4.407 2.685 -15.605 1.00 88.00 81 HIS A N 1
ATOM 613 C CA . HIS A 1 81 ? -5.577 1.919 -15.190 1.00 88.00 81 HIS A CA 1
ATOM 614 C C . HIS A 1 81 ? -5.185 0.671 -14.384 1.00 88.00 81 HIS A C 1
ATOM 616 O O . HIS A 1 81 ? -5.749 0.436 -13.313 1.00 88.00 81 HIS A O 1
ATOM 622 N N . LEU A 1 82 ? -4.166 -0.075 -14.830 1.00 88.94 82 LEU A N 1
ATOM 623 C CA . LEU A 1 82 ? -3.622 -1.209 -14.077 1.00 88.94 82 LEU A CA 1
ATOM 624 C C . LEU A 1 82 ? -3.115 -0.769 -12.693 1.00 88.94 82 LEU A C 1
ATOM 626 O O . LEU A 1 82 ? -3.496 -1.352 -11.680 1.00 88.94 82 LEU A O 1
ATOM 630 N N . SER A 1 83 ? -2.323 0.305 -12.637 1.00 90.12 83 SER A N 1
ATOM 631 C CA . SER A 1 83 ? -1.790 0.839 -11.375 1.00 90.12 83 SER A CA 1
ATOM 632 C C . SER A 1 83 ? -2.893 1.286 -10.417 1.00 90.12 83 SER A C 1
ATOM 634 O O . SER A 1 83 ? -2.844 0.987 -9.223 1.00 90.12 83 SER A O 1
ATOM 636 N N . SER A 1 84 ? -3.910 1.969 -10.944 1.00 90.56 84 SER A N 1
ATOM 637 C CA . SER A 1 84 ? -5.077 2.408 -10.180 1.00 90.56 84 SER A CA 1
ATOM 638 C C . SER A 1 84 ? -5.836 1.212 -9.605 1.00 90.56 84 SER A C 1
ATOM 640 O O . SER A 1 84 ? -6.077 1.163 -8.404 1.00 90.56 84 SER A O 1
ATOM 642 N N . THR A 1 85 ? -6.096 0.191 -10.426 1.00 92.44 85 THR A N 1
ATOM 643 C CA . THR A 1 85 ? -6.802 -1.033 -10.014 1.00 92.44 85 THR A CA 1
ATOM 644 C C . THR A 1 85 ? -6.104 -1.730 -8.844 1.00 92.44 85 THR A C 1
ATOM 646 O O . THR A 1 85 ? -6.746 -2.091 -7.856 1.00 92.44 85 THR A O 1
ATOM 649 N N . VAL A 1 86 ? -4.777 -1.871 -8.910 1.00 91.94 86 VAL A N 1
ATOM 650 C CA . VAL A 1 86 ? -3.979 -2.481 -7.834 1.00 91.94 86 VAL A CA 1
ATOM 651 C C . VAL A 1 86 ? -4.051 -1.657 -6.546 1.00 91.94 86 VAL A C 1
ATOM 653 O O . VAL A 1 86 ? -4.207 -2.209 -5.457 1.00 91.94 86 VAL A O 1
ATOM 656 N N . LEU A 1 87 ? -3.964 -0.330 -6.644 1.00 93.12 87 LEU A N 1
ATOM 657 C CA . LEU A 1 87 ? -4.009 0.545 -5.471 1.00 93.12 87 LEU A CA 1
ATOM 658 C C . LEU A 1 87 ? -5.412 0.626 -4.854 1.00 93.12 87 LEU A C 1
ATOM 660 O O . LEU A 1 87 ? -5.521 0.665 -3.631 1.00 93.12 87 LEU A O 1
ATOM 664 N N . THR A 1 88 ? -6.473 0.573 -5.660 1.00 95.06 88 THR A N 1
ATOM 665 C CA . THR A 1 88 ? -7.853 0.436 -5.170 1.00 95.06 88 THR A CA 1
ATOM 666 C C . THR A 1 88 ? -8.047 -0.893 -4.441 1.00 95.06 88 THR A C 1
ATOM 668 O O . THR A 1 88 ? -8.696 -0.933 -3.400 1.00 95.06 88 THR A O 1
ATOM 6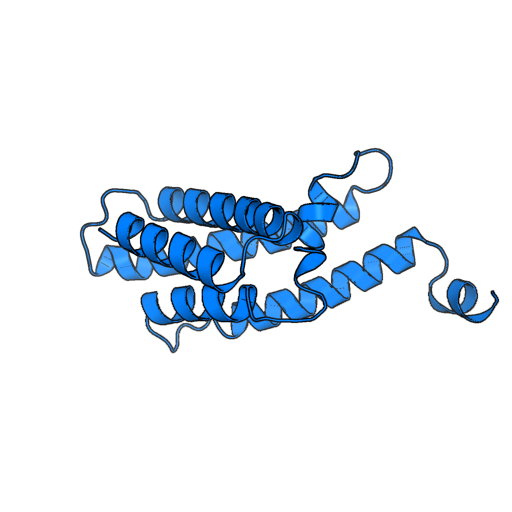71 N N . LYS A 1 89 ? -7.430 -1.982 -4.919 1.00 96.25 89 LYS A N 1
ATOM 672 C CA . LYS A 1 89 ? -7.463 -3.282 -4.231 1.00 96.25 89 LYS A CA 1
ATOM 673 C C . LYS A 1 89 ? -6.770 -3.239 -2.865 1.00 96.25 89 LYS A C 1
ATOM 675 O O . LYS A 1 89 ? -7.274 -3.837 -1.915 1.00 96.25 89 LYS A O 1
ATOM 680 N N . MET A 1 90 ? -5.654 -2.515 -2.745 1.00 97.19 90 MET A N 1
ATOM 681 C CA . MET A 1 90 ? -5.001 -2.268 -1.453 1.00 97.19 90 MET A CA 1
ATOM 682 C C . MET A 1 90 ? -5.950 -1.555 -0.483 1.00 97.19 90 MET A C 1
ATOM 684 O O . MET A 1 90 ? -6.112 -1.996 0.652 1.00 97.19 90 MET A O 1
ATOM 688 N N . GLU A 1 91 ? -6.582 -0.471 -0.937 1.00 98.12 91 GLU A N 1
ATOM 689 C CA . GLU A 1 91 ? -7.517 0.327 -0.139 1.00 98.12 91 GLU A CA 1
ATOM 690 C C . GLU A 1 91 ? -8.720 -0.508 0.318 1.00 98.12 91 GLU A C 1
ATOM 692 O O . GLU A 1 91 ? -9.005 -0.558 1.512 1.00 98.12 91 GLU A O 1
ATOM 697 N N . ALA A 1 92 ? -9.332 -1.277 -0.586 1.00 97.81 92 ALA A N 1
ATOM 698 C CA . ALA A 1 92 ? -10.416 -2.200 -0.251 1.00 97.81 92 ALA A CA 1
ATOM 699 C C . ALA A 1 92 ? -9.987 -3.287 0.758 1.00 97.81 92 ALA A C 1
ATOM 701 O O . ALA A 1 92 ? -10.761 -3.679 1.632 1.00 97.81 92 ALA A O 1
ATOM 702 N N . GLY A 1 93 ? -8.740 -3.769 0.676 1.00 97.81 93 GLY A N 1
ATOM 703 C CA . GLY A 1 93 ? -8.182 -4.707 1.653 1.00 97.81 93 GLY A CA 1
ATOM 704 C C . GLY A 1 93 ? -8.070 -4.105 3.058 1.00 97.81 93 GLY A C 1
ATOM 705 O O . GLY A 1 93 ? -8.384 -4.778 4.043 1.00 97.81 93 GLY A O 1
ATOM 706 N N . PHE A 1 94 ? -7.678 -2.831 3.158 1.00 98.19 94 PHE A N 1
ATOM 707 C CA . PHE A 1 94 ? -7.691 -2.094 4.425 1.00 98.19 94 PHE A CA 1
ATOM 708 C C . PHE A 1 94 ? -9.112 -1.846 4.925 1.00 98.19 94 PHE A C 1
ATOM 710 O O . PHE A 1 94 ? -9.378 -2.099 6.095 1.00 98.19 94 PHE A O 1
ATOM 717 N N . GLU A 1 95 ? -10.033 -1.421 4.057 1.00 97.75 95 GLU A N 1
ATOM 718 C CA . GLU A 1 95 ? -11.443 -1.216 4.417 1.00 97.75 95 GLU A CA 1
ATOM 719 C C . GLU A 1 95 ? -12.042 -2.484 5.023 1.00 97.75 95 GLU A C 1
ATOM 721 O O . GLU A 1 95 ? -12.665 -2.432 6.082 1.00 97.75 95 GLU A O 1
ATOM 726 N N . ARG A 1 96 ? -11.783 -3.645 4.410 1.00 96.56 96 ARG A N 1
ATOM 727 C CA . ARG A 1 96 ? -12.251 -4.926 4.940 1.00 96.56 96 ARG A CA 1
ATOM 728 C C . ARG A 1 96 ? -11.666 -5.232 6.317 1.00 96.56 96 ARG A C 1
ATOM 730 O O . ARG A 1 96 ? -12.396 -5.686 7.192 1.00 96.56 96 ARG A O 1
ATOM 737 N N . CYS A 1 97 ? -10.378 -4.968 6.528 1.00 96.69 97 CYS A N 1
ATOM 738 C CA . CYS A 1 97 ? -9.762 -5.137 7.843 1.00 96.69 97 CYS A CA 1
ATOM 739 C C . CYS A 1 97 ? -10.370 -4.188 8.886 1.00 96.69 97 CYS A C 1
ATOM 741 O O . CYS A 1 97 ? -10.600 -4.604 10.017 1.00 96.69 97 CYS A O 1
ATOM 743 N N . PHE A 1 98 ? -10.654 -2.938 8.520 1.00 96.44 98 PHE A N 1
ATOM 744 C CA . PHE A 1 98 ? -11.298 -1.980 9.414 1.00 96.44 98 PHE A CA 1
ATOM 745 C C . PHE A 1 98 ? -12.750 -2.350 9.726 1.00 96.44 98 PHE A C 1
ATOM 747 O O . PHE A 1 98 ? -13.157 -2.202 10.871 1.00 96.44 98 PHE A O 1
ATOM 754 N N . LEU A 1 99 ? -13.507 -2.897 8.770 1.00 94.88 99 LEU A N 1
ATOM 755 C CA . LEU A 1 99 ? -14.843 -3.452 9.024 1.00 94.88 99 LEU A CA 1
ATOM 756 C C . LEU A 1 99 ? -14.788 -4.571 10.071 1.00 94.88 99 LEU A C 1
ATOM 758 O O . LEU A 1 99 ? -15.539 -4.541 11.042 1.00 94.88 99 LEU A O 1
ATOM 762 N N . ASP A 1 100 ? -13.844 -5.503 9.919 1.00 92.62 100 ASP A N 1
ATOM 763 C CA . ASP A 1 100 ? -13.665 -6.609 10.865 1.00 92.62 100 ASP A CA 1
ATOM 764 C C . ASP A 1 100 ? -13.254 -6.108 12.277 1.00 92.62 100 ASP A C 1
ATOM 766 O O . ASP A 1 100 ? -13.535 -6.769 13.275 1.00 92.62 100 ASP A O 1
ATOM 770 N N . VAL A 1 101 ? -12.585 -4.948 12.384 1.00 89.12 101 VAL A N 1
ATOM 771 C CA . VAL A 1 101 ? -12.241 -4.306 13.672 1.00 89.12 101 VAL A CA 1
ATOM 772 C C . VAL A 1 101 ? -13.414 -3.511 14.246 1.00 89.12 101 VAL A C 1
ATOM 774 O O . VAL A 1 101 ? -13.624 -3.552 15.453 1.00 89.12 101 VAL A O 1
ATOM 777 N N . GLN A 1 102 ? -14.186 -2.806 13.418 1.00 83.38 102 GLN A N 1
ATOM 778 C CA . GLN A 1 102 ? -15.321 -1.989 13.854 1.00 83.38 102 GLN A CA 1
ATOM 779 C C . GLN A 1 102 ? -16.433 -2.836 14.483 1.00 83.38 102 GLN A C 1
ATOM 781 O O . GLN A 1 102 ? -17.046 -2.427 15.464 1.00 83.38 102 GLN A O 1
ATOM 786 N N . GLU A 1 103 ? -16.680 -4.041 13.969 1.00 71.69 103 GLU A N 1
ATOM 787 C CA . GLU A 1 103 ? -17.616 -4.968 14.620 1.00 71.69 103 GLU A CA 1
ATOM 788 C C . GLU A 1 103 ? -17.156 -5.360 16.040 1.00 71.69 103 GLU A C 1
ATOM 790 O O . GLU A 1 103 ? -17.981 -5.710 16.883 1.00 71.69 103 GLU A O 1
ATOM 795 N N . ALA A 1 104 ? -15.854 -5.250 16.333 1.00 62.59 104 ALA A N 1
ATOM 796 C CA . ALA A 1 104 ? -15.256 -5.555 17.631 1.00 62.59 104 ALA A CA 1
ATOM 797 C C . ALA A 1 104 ? -14.968 -4.317 18.514 1.00 62.59 104 ALA A C 1
ATOM 799 O O . ALA A 1 104 ? -14.708 -4.481 19.707 1.00 62.59 104 ALA A O 1
ATOM 800 N N . ALA A 1 105 ? -14.988 -3.095 17.965 1.00 64.50 105 ALA A N 1
ATOM 801 C CA . ALA A 1 105 ? -14.586 -1.860 18.645 1.00 64.50 105 ALA A CA 1
ATOM 802 C C . ALA A 1 105 ? -15.319 -0.613 18.113 1.00 64.50 105 ALA A C 1
ATOM 804 O O . ALA A 1 105 ? -15.658 -0.511 16.940 1.00 64.50 105 ALA A O 1
ATOM 805 N N . SER A 1 106 ? -15.496 0.409 18.953 1.00 73.00 106 SER A N 1
ATOM 806 C CA . SER A 1 106 ? -16.123 1.683 18.574 1.00 73.00 106 SER A CA 1
ATOM 807 C C . SER A 1 106 ? -15.144 2.630 17.860 1.00 73.00 106 SER A C 1
ATOM 809 O O . SER A 1 106 ? -14.779 3.667 18.415 1.00 73.00 106 SER A O 1
ATOM 811 N N . MET A 1 107 ? -14.704 2.272 16.647 1.00 87.38 107 MET A N 1
ATOM 812 C CA . MET A 1 107 ? -13.905 3.164 15.794 1.00 87.38 107 MET A CA 1
ATOM 813 C C . MET A 1 107 ? -14.611 4.514 15.604 1.00 87.38 107 MET A C 1
ATOM 815 O O . MET A 1 107 ? -15.816 4.561 15.344 1.00 87.38 107 MET A O 1
ATOM 819 N N . LYS A 1 108 ? -13.858 5.616 15.679 1.00 88.81 108 LYS A N 1
ATOM 820 C CA . LYS A 1 108 ? -14.412 6.970 15.478 1.00 88.81 108 LYS A CA 1
ATOM 821 C C . LYS A 1 108 ? -14.690 7.305 14.016 1.00 88.81 108 LYS A C 1
ATOM 823 O O . LYS A 1 108 ? -15.590 8.089 13.723 1.00 88.81 108 LYS A O 1
ATOM 828 N N . LEU A 1 109 ? -13.884 6.760 13.109 1.00 93.06 109 LEU A N 1
ATOM 829 C CA . LEU A 1 109 ? -14.006 6.963 11.669 1.00 93.06 109 LEU A CA 1
ATOM 830 C C . LEU A 1 109 ? -14.730 5.784 11.026 1.00 93.06 109 LEU A C 1
ATOM 832 O O . LEU A 1 109 ? -14.656 4.657 11.514 1.00 93.06 109 LEU A O 1
ATOM 836 N N . SER A 1 110 ? -15.382 6.031 9.887 1.00 94.31 110 SER A N 1
ATOM 837 C CA . SER A 1 110 ? -15.886 4.925 9.077 1.00 94.31 110 SER A CA 1
ATOM 838 C C . SER A 1 110 ? -14.716 4.095 8.524 1.00 94.31 110 SER A C 1
ATOM 840 O O . SER A 1 110 ? -13.668 4.671 8.196 1.00 94.31 11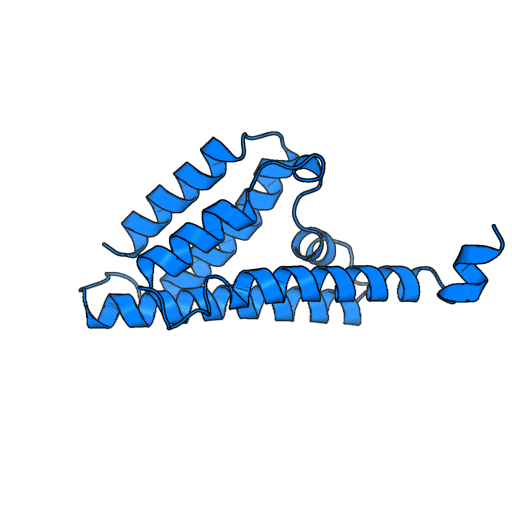0 SER A O 1
ATOM 842 N N . PRO A 1 111 ? -14.876 2.770 8.361 1.00 95.81 111 PRO A N 1
ATOM 843 C CA . PRO A 1 111 ? -13.862 1.908 7.753 1.00 95.81 111 PRO A CA 1
ATOM 844 C C . PRO A 1 111 ? -13.358 2.416 6.401 1.00 95.81 111 PRO A C 1
ATOM 846 O O . PRO A 1 111 ? -12.160 2.371 6.137 1.00 95.81 111 PRO A O 1
ATOM 849 N N . GLN A 1 112 ? -14.257 2.975 5.586 1.00 96.75 112 GLN A N 1
ATOM 850 C CA . GLN A 1 112 ? -13.937 3.590 4.296 1.00 96.75 112 GLN A CA 1
ATOM 851 C C . GLN A 1 112 ? -12.973 4.769 4.464 1.00 96.75 112 GLN A C 1
ATOM 853 O O . GLN A 1 112 ? -11.965 4.870 3.769 1.00 96.75 112 GLN A O 1
ATOM 858 N N . THR A 1 113 ? -13.264 5.659 5.416 1.00 97.31 113 THR A N 1
ATOM 859 C CA . THR A 1 113 ? -12.443 6.849 5.670 1.00 97.31 113 THR A CA 1
ATOM 860 C C . THR A 1 113 ? -11.068 6.450 6.199 1.00 97.31 113 THR A C 1
ATOM 862 O O . THR A 1 113 ? -10.052 6.949 5.719 1.00 97.31 113 THR A O 1
ATOM 865 N N . ALA A 1 114 ? -11.017 5.511 7.148 1.00 97.25 114 ALA A N 1
ATOM 866 C CA . ALA A 1 114 ? -9.764 4.991 7.689 1.00 97.25 114 ALA A CA 1
ATOM 867 C C . ALA A 1 114 ? -8.908 4.310 6.604 1.00 97.25 114 ALA A C 1
ATOM 869 O O . ALA A 1 114 ? -7.699 4.539 6.534 1.00 97.25 114 ALA A O 1
ATOM 870 N N . ALA A 1 115 ? -9.532 3.534 5.712 1.00 98.06 115 ALA A N 1
ATOM 871 C CA . ALA A 1 115 ? -8.861 2.899 4.581 1.00 98.06 115 ALA A CA 1
ATOM 872 C C . ALA A 1 115 ? -8.279 3.918 3.599 1.00 98.06 115 ALA A C 1
ATOM 874 O O . ALA A 1 115 ? -7.110 3.807 3.228 1.00 98.06 115 ALA A O 1
ATOM 875 N N . SER A 1 116 ? -9.054 4.942 3.242 1.00 98.06 116 SER A N 1
ATOM 876 C CA . SER A 1 116 ? -8.610 6.022 2.359 1.00 98.06 116 SER A CA 1
ATOM 877 C C . SER A 1 116 ? -7.426 6.803 2.941 1.00 98.06 116 SER A C 1
ATOM 879 O O . SER A 1 116 ? -6.437 7.067 2.242 1.00 98.06 116 SER A O 1
ATOM 881 N N . ILE A 1 117 ? -7.460 7.097 4.248 1.00 98.25 117 ILE A N 1
ATOM 882 C CA . ILE A 1 117 ? -6.333 7.707 4.966 1.00 98.25 117 ILE A CA 1
ATOM 883 C C . ILE A 1 117 ? -5.107 6.790 4.908 1.00 98.25 117 ILE A C 1
ATOM 885 O O . ILE A 1 117 ? -4.041 7.241 4.487 1.00 98.25 117 ILE A O 1
ATOM 889 N N . MET A 1 118 ? -5.239 5.505 5.257 1.00 98.00 118 MET A N 1
ATOM 890 C CA . MET A 1 118 ? -4.115 4.559 5.203 1.00 98.00 118 MET A CA 1
ATOM 891 C C . MET A 1 118 ? -3.528 4.437 3.798 1.00 98.00 118 MET A C 1
ATOM 893 O O . MET A 1 118 ? -2.311 4.512 3.633 1.00 98.00 118 MET A O 1
ATOM 897 N N . ALA A 1 119 ? -4.369 4.292 2.774 1.00 96.81 119 ALA A N 1
ATOM 898 C CA . ALA A 1 119 ? -3.930 4.179 1.390 1.00 96.81 119 ALA A CA 1
ATOM 899 C C . ALA A 1 119 ? -3.164 5.431 0.938 1.00 96.81 119 ALA A C 1
ATOM 901 O O . ALA A 1 119 ? -2.123 5.320 0.286 1.00 96.81 119 ALA A O 1
ATOM 902 N N . THR A 1 120 ? -3.635 6.618 1.323 1.00 96.81 120 THR A N 1
ATOM 903 C CA . THR A 1 120 ? -2.955 7.893 1.056 1.00 96.81 120 THR A CA 1
ATOM 904 C C . THR A 1 120 ? -1.594 7.959 1.748 1.00 96.81 120 THR A C 1
ATOM 906 O O . THR A 1 120 ? -0.591 8.302 1.120 1.00 96.81 120 THR A O 1
ATOM 909 N N . GLN A 1 121 ? -1.529 7.562 3.017 1.00 97.56 121 GLN A N 1
ATOM 910 C CA . GLN A 1 121 ? -0.298 7.591 3.807 1.00 97.56 121 GLN A CA 1
ATOM 911 C C . GLN A 1 121 ? 0.731 6.577 3.304 1.00 97.56 121 GLN A C 1
ATOM 913 O O . GLN A 1 121 ? 1.912 6.897 3.214 1.00 97.56 121 GLN A O 1
ATOM 918 N N . ILE A 1 122 ? 0.298 5.396 2.854 1.00 96.50 122 ILE A N 1
ATOM 919 C CA . ILE A 1 122 ? 1.178 4.417 2.204 1.00 96.50 122 ILE A CA 1
ATOM 920 C C . ILE A 1 122 ? 1.736 4.970 0.888 1.00 96.50 122 ILE A C 1
ATOM 922 O O . ILE A 1 122 ? 2.931 4.827 0.632 1.00 96.50 122 ILE A O 1
ATOM 926 N N . LYS A 1 123 ? 0.914 5.634 0.060 1.00 94.19 123 LYS A N 1
ATOM 927 C CA . LYS A 1 123 ? 1.389 6.284 -1.177 1.00 94.19 123 LYS A CA 1
ATOM 928 C C . LYS A 1 123 ? 2.456 7.342 -0.862 1.00 94.19 123 LYS A C 1
ATOM 930 O O . LYS A 1 123 ? 3.519 7.321 -1.478 1.00 94.19 123 LYS A O 1
ATOM 935 N N . GLY A 1 124 ? 2.228 8.194 0.140 1.00 94.31 124 GLY A N 1
ATOM 936 C CA . GLY A 1 124 ? 3.211 9.184 0.603 1.00 94.31 124 GLY A CA 1
ATOM 937 C C . GLY A 1 124 ? 4.480 8.555 1.192 1.00 94.31 124 GLY A C 1
ATOM 938 O O . GLY A 1 124 ? 5.593 8.990 0.902 1.00 94.31 124 GLY A O 1
ATOM 939 N N . ALA A 1 125 ? 4.344 7.464 1.945 1.00 95.00 125 ALA A N 1
ATOM 940 C CA . ALA A 1 125 ? 5.469 6.712 2.488 1.00 95.00 125 ALA A CA 1
ATOM 941 C C . ALA A 1 125 ? 6.396 6.159 1.393 1.00 95.00 125 ALA A C 1
ATOM 943 O O . ALA A 1 125 ? 7.611 6.136 1.578 1.00 95.00 125 ALA A O 1
ATOM 944 N N . ARG A 1 126 ? 5.861 5.781 0.221 1.00 92.75 126 ARG A N 1
ATOM 945 C CA . ARG A 1 126 ? 6.685 5.384 -0.938 1.00 92.75 126 ARG A CA 1
ATOM 946 C C . ARG A 1 126 ? 7.529 6.527 -1.489 1.00 92.75 126 ARG A C 1
ATOM 948 O O . ARG A 1 126 ? 8.620 6.269 -1.989 1.00 92.75 126 ARG A O 1
ATOM 955 N N . VAL A 1 127 ? 7.057 7.766 -1.379 1.00 91.25 127 VAL A N 1
ATOM 956 C CA . VAL A 1 127 ? 7.839 8.954 -1.745 1.00 91.25 127 VAL A CA 1
ATOM 957 C C . VAL A 1 127 ? 8.945 9.188 -0.715 1.00 91.25 127 VAL A C 1
ATOM 959 O O . VAL A 1 127 ? 10.108 9.258 -1.098 1.00 91.25 127 VAL A O 1
ATOM 962 N N . ARG A 1 128 ? 8.625 9.158 0.586 1.00 93.00 128 ARG A N 1
ATOM 963 C CA . ARG A 1 128 ? 9.624 9.267 1.674 1.00 93.00 128 ARG A CA 1
ATOM 964 C C . ARG A 1 128 ? 10.720 8.201 1.582 1.00 93.00 128 ARG A C 1
ATOM 966 O O . ARG A 1 128 ? 11.885 8.468 1.863 1.00 93.00 128 ARG A O 1
ATOM 973 N N . GLN A 1 129 ? 10.360 6.995 1.145 1.00 90.62 129 GLN A N 1
ATOM 974 C CA . GLN A 1 129 ? 11.308 5.912 0.895 1.00 90.62 129 GLN A CA 1
ATOM 975 C C . GLN A 1 129 ? 12.336 6.289 -0.190 1.00 90.62 129 GLN A C 1
ATOM 977 O O . GL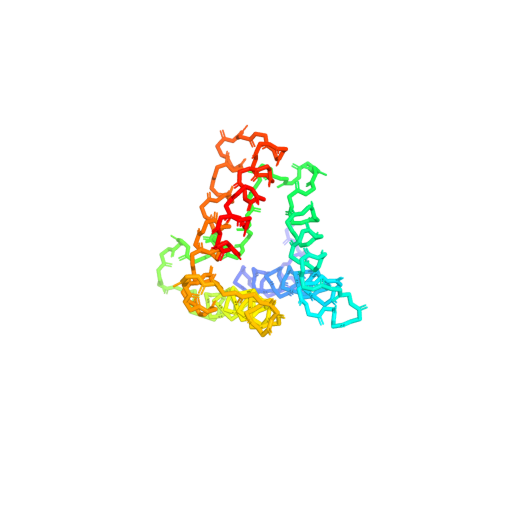N A 1 129 ? 13.527 6.017 -0.037 1.00 90.62 129 GLN A O 1
ATOM 982 N N . ARG A 1 130 ? 11.901 6.970 -1.262 1.00 88.88 130 ARG A N 1
ATOM 983 C CA . ARG A 1 130 ? 12.786 7.496 -2.320 1.00 88.88 130 ARG A CA 1
ATOM 984 C C . ARG A 1 130 ? 13.651 8.661 -1.835 1.00 88.88 130 ARG A C 1
ATOM 986 O O . ARG A 1 130 ? 14.778 8.802 -2.295 1.00 88.88 130 ARG A O 1
ATOM 993 N N . GLU A 1 131 ? 13.151 9.457 -0.892 1.00 91.06 131 GLU A N 1
ATOM 994 C CA . GLU A 1 131 ? 13.904 10.532 -0.223 1.00 91.06 131 GLU A CA 1
ATOM 995 C C . GLU A 1 131 ? 14.963 10.003 0.764 1.00 91.06 131 GLU A C 1
ATOM 997 O O . GLU A 1 131 ? 15.746 10.778 1.309 1.00 91.06 131 GLU A O 1
ATOM 1002 N N . GLY A 1 132 ? 15.025 8.684 0.984 1.00 89.88 132 GLY A N 1
ATOM 1003 C CA . GLY A 1 132 ? 16.034 8.041 1.825 1.00 89.88 132 GLY A CA 1
ATOM 1004 C C . GLY A 1 132 ? 15.641 7.899 3.295 1.00 89.88 132 GLY A C 1
ATOM 1005 O O . GLY A 1 132 ? 16.489 7.552 4.118 1.00 89.88 132 GLY A O 1
ATOM 1006 N N . VAL A 1 133 ? 14.371 8.128 3.645 1.00 93.00 133 VAL A N 1
ATOM 1007 C CA . VAL A 1 133 ? 13.871 7.824 4.991 1.00 93.00 133 VAL A CA 1
ATOM 1008 C C . VAL A 1 133 ? 13.959 6.316 5.234 1.00 93.00 133 VAL A C 1
ATOM 1010 O O . VAL A 1 133 ? 13.560 5.515 4.390 1.00 93.00 133 VAL A O 1
ATOM 1013 N N . SER A 1 134 ? 14.473 5.925 6.404 1.00 93.38 134 SER A N 1
ATOM 1014 C CA . SER A 1 134 ? 14.597 4.516 6.788 1.00 93.38 134 SER A CA 1
ATOM 1015 C C . SER A 1 134 ? 13.244 3.801 6.765 1.00 93.38 134 SER A C 1
ATOM 1017 O O . SER A 1 134 ? 12.260 4.286 7.330 1.00 93.38 134 SER A O 1
ATOM 1019 N N . ASN A 1 135 ? 13.222 2.601 6.185 1.00 93.38 135 ASN A N 1
ATOM 1020 C CA . ASN A 1 135 ? 12.053 1.727 6.163 1.00 93.38 135 ASN A CA 1
ATOM 1021 C C . ASN A 1 135 ? 11.511 1.438 7.570 1.00 93.38 135 ASN A C 1
ATOM 1023 O O . ASN A 1 135 ? 10.300 1.390 7.760 1.00 93.38 135 ASN A O 1
ATOM 1027 N N . GLN A 1 136 ? 12.386 1.315 8.572 1.00 94.31 136 GLN A N 1
ATOM 1028 C CA . GLN A 1 136 ? 11.974 1.096 9.963 1.00 94.31 136 GLN A CA 1
ATOM 1029 C C . GLN A 1 136 ? 11.172 2.279 10.515 1.00 94.31 136 GLN A C 1
ATOM 1031 O O . GLN A 1 136 ? 10.177 2.078 11.209 1.00 94.31 136 GLN A O 1
ATOM 1036 N N . VAL A 1 137 ? 11.579 3.508 10.176 1.00 96.25 137 VAL A N 1
ATOM 1037 C CA . VAL A 1 137 ? 10.860 4.730 10.564 1.00 96.25 137 VAL A CA 1
ATOM 1038 C C . VAL A 1 137 ? 9.512 4.786 9.856 1.00 96.25 137 VAL A C 1
ATOM 1040 O O . VAL A 1 137 ? 8.496 4.998 10.504 1.00 96.25 137 VAL A O 1
ATOM 1043 N N . ILE A 1 138 ? 9.482 4.509 8.550 1.00 96.75 138 ILE A N 1
ATOM 1044 C CA . ILE A 1 138 ? 8.240 4.476 7.768 1.00 96.75 138 ILE A CA 1
ATOM 1045 C C . ILE A 1 138 ? 7.243 3.461 8.341 1.00 96.75 138 ILE A C 1
ATOM 1047 O O . ILE A 1 138 ? 6.074 3.789 8.535 1.00 96.75 138 ILE A O 1
ATOM 1051 N N . VAL A 1 139 ? 7.689 2.232 8.615 1.00 97.19 139 VAL A N 1
ATOM 1052 C CA . VAL A 1 139 ? 6.822 1.181 9.166 1.00 97.19 139 VAL A CA 1
ATOM 1053 C C . VAL A 1 139 ? 6.289 1.589 10.532 1.00 97.19 139 VAL A C 1
ATOM 1055 O O . VAL A 1 139 ? 5.098 1.412 10.776 1.00 97.19 139 VAL A O 1
ATOM 1058 N N . LYS A 1 140 ? 7.135 2.166 11.392 1.00 97.69 140 LYS A N 1
ATOM 1059 C CA . LYS A 1 140 ? 6.715 2.652 12.706 1.00 97.69 140 LYS A CA 1
ATOM 1060 C C . LYS A 1 140 ? 5.652 3.748 12.593 1.00 97.69 140 LYS A C 1
ATOM 1062 O O . LYS A 1 140 ? 4.592 3.601 13.187 1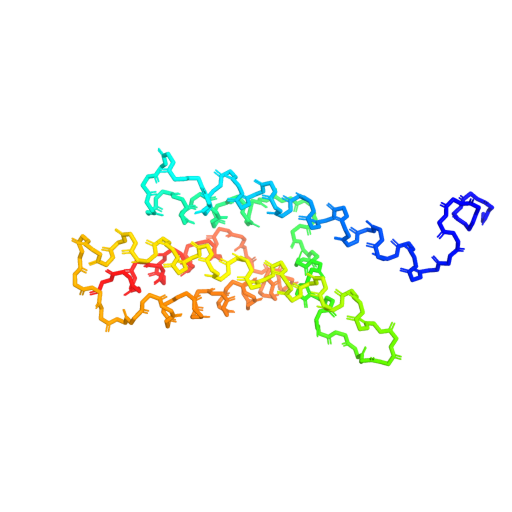.00 97.69 140 LYS A O 1
ATOM 1067 N N . ASP A 1 141 ? 5.885 4.775 11.775 1.00 98.06 141 ASP A N 1
ATOM 1068 C CA . ASP A 1 141 ? 4.930 5.873 11.568 1.00 98.06 141 ASP A CA 1
ATOM 1069 C C . ASP A 1 141 ? 3.566 5.347 11.074 1.00 98.06 141 ASP A C 1
ATOM 1071 O O . ASP A 1 141 ? 2.508 5.770 11.544 1.00 98.06 141 ASP A O 1
ATOM 1075 N N . LEU A 1 142 ? 3.575 4.386 10.140 1.00 98.19 142 LEU A N 1
ATOM 1076 C CA . LEU A 1 142 ? 2.353 3.768 9.612 1.00 98.19 142 LEU A CA 1
ATOM 1077 C C . LEU A 1 142 ? 1.649 2.869 10.639 1.00 98.19 142 LEU A C 1
ATOM 1079 O O . LEU A 1 142 ? 0.422 2.778 10.621 1.00 98.19 142 LEU A O 1
ATOM 1083 N N . GLN A 1 143 ? 2.393 2.203 11.523 1.00 97.62 143 GLN A N 1
ATOM 1084 C CA . GLN A 1 143 ? 1.827 1.413 12.620 1.00 97.62 143 GLN A CA 1
ATOM 1085 C C . GLN A 1 143 ? 1.193 2.304 13.691 1.00 97.62 143 GLN A C 1
ATOM 1087 O O . GLN A 1 143 ? 0.088 2.002 14.143 1.00 97.62 143 GLN A O 1
ATOM 1092 N N . ASP A 1 144 ? 1.845 3.409 14.051 1.00 97.75 144 ASP A N 1
ATOM 1093 C CA . ASP A 1 144 ? 1.317 4.385 15.006 1.00 97.75 144 ASP A CA 1
ATOM 1094 C C . ASP A 1 144 ? 0.025 5.022 14.464 1.00 97.75 144 ASP A C 1
ATOM 1096 O O . ASP A 1 144 ? -0.973 5.128 15.180 1.00 97.75 144 ASP A O 1
ATOM 1100 N N . LEU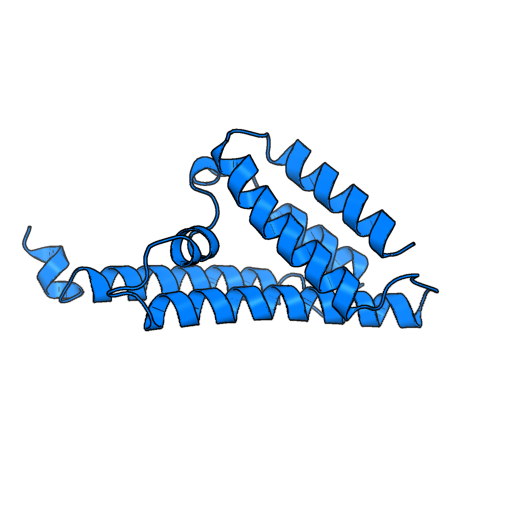 A 1 145 ? -0.002 5.371 13.172 1.00 97.56 145 LEU A N 1
ATOM 1101 C CA . LEU A 1 145 ? -1.218 5.822 12.495 1.00 97.56 145 LEU A CA 1
ATOM 1102 C C . LEU A 1 145 ? -2.312 4.747 12.511 1.00 97.56 145 LEU A C 1
ATOM 1104 O O . LEU A 1 145 ? -3.462 5.048 12.824 1.00 97.56 145 LEU A O 1
ATOM 1108 N N . LEU A 1 146 ? -1.972 3.499 12.179 1.00 96.06 146 LEU A N 1
ATOM 1109 C CA . LEU A 1 146 ? -2.935 2.400 12.158 1.00 96.06 146 LEU A CA 1
ATOM 1110 C C . LEU A 1 146 ? -3.609 2.218 13.527 1.00 96.06 146 LEU A C 1
ATOM 1112 O O . LEU A 1 146 ? -4.824 2.043 13.591 1.00 96.06 146 LEU A O 1
ATOM 1116 N N . GLN A 1 147 ? -2.843 2.310 14.616 1.00 93.88 147 GLN A N 1
ATOM 1117 C CA . GLN A 1 147 ? -3.385 2.255 15.975 1.00 93.88 147 GLN A CA 1
ATOM 1118 C C . GLN A 1 147 ? -4.347 3.413 16.259 1.00 93.88 147 GLN A C 1
ATOM 1120 O O . GLN A 1 147 ? -5.412 3.185 16.826 1.00 93.88 147 GLN A O 1
ATOM 1125 N N . GLN A 1 148 ? -4.009 4.635 15.835 1.00 93.88 148 GLN A N 1
ATOM 1126 C CA . GLN A 1 148 ? -4.878 5.805 16.008 1.00 93.88 148 GLN A CA 1
ATOM 1127 C C . GLN A 1 148 ? -6.188 5.684 15.228 1.00 93.88 148 GLN A C 1
ATOM 1129 O O . GLN A 1 148 ? -7.229 6.099 15.724 1.00 93.88 148 GLN A O 1
ATOM 1134 N N . LEU A 1 149 ? -6.150 5.113 14.021 1.00 93.62 149 LEU A N 1
ATOM 1135 C CA . LEU A 1 149 ? -7.345 4.921 13.195 1.00 93.62 149 LEU A CA 1
ATOM 1136 C C . LEU A 1 149 ? -8.284 3.845 13.746 1.00 93.62 149 LEU A C 1
ATOM 1138 O O . LEU A 1 149 ? -9.477 3.881 13.458 1.00 93.62 149 LEU A O 1
ATOM 1142 N N . MET A 1 150 ? -7.755 2.893 14.514 1.00 90.19 150 MET A N 1
ATOM 1143 C CA . MET A 1 150 ? -8.538 1.844 15.169 1.00 90.19 150 MET A CA 1
ATOM 1144 C C . MET A 1 150 ? -9.106 2.251 16.542 1.00 90.19 150 MET A C 1
ATOM 1146 O O . MET A 1 150 ? -9.897 1.490 17.101 1.00 90.19 150 MET A O 1
ATOM 1150 N N . ALA A 1 151 ? -8.685 3.394 17.094 1.00 83.88 151 ALA A N 1
ATOM 1151 C CA . ALA A 1 151 ? -9.111 3.922 18.397 1.00 83.88 151 ALA A CA 1
ATOM 1152 C C . ALA A 1 151 ? -10.293 4.909 18.296 1.00 83.88 151 ALA A C 1
ATOM 1154 O O . ALA A 1 151 ? -10.896 5.204 19.354 1.00 83.88 151 ALA A O 1
#

Radius of gyration: 16.96 Å; Cα contacts (8 Å, |Δi|>4): 141; chains: 1; bounding box: 38×30×50 Å

Mean predicted aligned error: 5.72 Å

Sequence (151 aa):
RGTLYNSVGDKDALFKRCLEAYSGLVDQLFSGTLLNVAKPAQQRMGSFLQLSFADSDMSKLGCLMVNTLCEDDRVVCDVKHLSSTVLTKMEAGFERCFLDVQEAASMKLSPQTAASIMATQIKGARVRQREGVSNQVIVKDLQDLLQQLMA

Nearest PDB structures (foldseek):
  2oer-assembly1_B  TM=6.508E-01  e=7.007E-02  Pseudomonas aeruginosa
  3on2-assembly1_A  TM=6.105E-01  e=1.323E+00  Rhodococcus jostii RHA1
  3on2-assembly3_C  TM=5.589E-01  e=8.449E-01  Rhodococcus jostii RHA1
  2hfi-assembly1_A  TM=3.080E-01  e=4.370E+00  Bacillus subtilis